Protein AF-A0A655AXI8-F1 (afdb_monomer)

Mean predicted aligned error: 13.92 Å

Secondary structure (DSSP, 8-state):
-----PPPP-HHHHHHHHHHHHHHHHHHHHHHHHHHHHHHHHHHHHHHHHHTT-HHHHHHHHHHHHHHHHHHHHIIIIIHHHHHHHHHHHHHHHHHHHHHHHHHHHHHHHHHHHHHHHHHHHHT-TTSS-----

Organism: Mycobacterium tuberculosis (NCBI:txid1773)

Foldseek 3Di:
DPPLPQPDQPVVVVVVLVVVLVVLLVVLVVQLVVLVVQLVVLVVQLVVCVVVVPVVSVVSSVVSNVVSVVSNCCSPVPSVVVSVVVNVVVVCCSVVVSVVVSCVSCVVVVVVVVVVVVVVCVVPPPDDDDDDDD

Sequence (134 aa):
MAAATITPFPFGELAKFLEMAAQAFTEVGELIMKSAEAWAVGFVELITGLVNFEPWLVLTGMIDMFFATVGFALGVFVLVPLLEFAVVLELAILSIGWIISNIFGAIPVLAGPLLGALAAAVVNRPGESGDSLI

Solvent-accessible surface area (backbone atoms only — not comparable to full-atom values): 7290 Å² total; per-residue (Å²): 131,84,73,78,70,70,70,75,77,64,58,70,59,52,51,53,50,52,52,53,49,51,50,51,52,48,53,43,49,50,48,30,51,52,15,54,51,41,26,53,52,13,50,51,36,26,52,51,12,62,76,70,71,35,68,66,42,29,51,50,11,51,51,40,29,49,52,16,49,51,44,30,48,44,28,62,74,46,49,47,54,52,51,53,50,51,51,55,50,50,54,47,51,55,51,51,51,50,51,51,56,36,50,70,51,42,50,62,64,57,45,48,60,52,51,49,50,50,49,51,53,63,72,64,53,88,81,84,84,85,92,83,89,131

Nearest PDB structures (foldseek):
  8qhv-assembly1_0  TM=5.268E-01  e=2.192E+00  Synechocystis sp. PCC 6803
  6cnn-assembly1_A  TM=6.291E-01  e=6.427E+00  Homo sapiens
  4q4a-assembly1_A  TM=5.750E-01  e=8.530E+00  Thermotoga maritima MSB8
  7sqc-assembly1_1G  TM=3.806E-01  e=3.448E+00  Chlamydomonas reinhardtii
  7aal-assembly1_B  TM=4.011E-01  e=9.027E+00  Homo sapiens

Radius of gyration: 33.64 Å; Cα contacts (8 Å, |Δi|>4): 86; chains: 1; bounding box: 68×25×109 Å

Structure (mmCIF, N/CA/C/O backbone):
data_AF-A0A655AXI8-F1
#
_entry.id   AF-A0A655AXI8-F1
#
loop_
_atom_site.group_PDB
_atom_site.id
_atom_site.type_symbol
_atom_site.label_atom_id
_atom_site.label_alt_id
_atom_site.label_comp_id
_atom_site.label_asym_id
_atom_site.label_entity_id
_atom_site.label_seq_id
_atom_site.pdbx_PDB_ins_code
_atom_site.Cartn_x
_atom_site.Cartn_y
_atom_site.Cartn_z
_atom_site.occupancy
_atom_site.B_iso_or_equiv
_atom_site.auth_seq_id
_atom_site.auth_comp_id
_atom_site.auth_asym_id
_atom_site.auth_atom_id
_atom_site.pdbx_PDB_model_num
ATOM 1 N N . MET A 1 1 ? -34.148 2.992 36.059 1.00 36.41 1 MET A N 1
ATOM 2 C CA . MET A 1 1 ? -33.623 2.200 34.930 1.00 36.41 1 MET A CA 1
ATOM 3 C C . MET A 1 1 ? -32.551 3.038 34.254 1.00 36.41 1 MET A C 1
ATOM 5 O O . MET A 1 1 ? -32.890 3.915 33.474 1.00 36.41 1 MET A O 1
ATOM 9 N N . ALA A 1 2 ? -31.280 2.863 34.621 1.00 45.38 2 ALA A N 1
ATOM 10 C CA . ALA A 1 2 ? -30.202 3.358 33.771 1.00 45.38 2 ALA A CA 1
ATOM 11 C C . ALA A 1 2 ? -30.199 2.427 32.556 1.00 45.38 2 ALA A C 1
ATOM 13 O O . ALA A 1 2 ? -29.901 1.242 32.698 1.00 45.38 2 ALA A O 1
ATOM 14 N N . ALA A 1 3 ? -30.698 2.915 31.421 1.00 47.38 3 ALA A N 1
ATOM 15 C CA . ALA A 1 3 ? -30.671 2.160 30.179 1.00 47.38 3 ALA A CA 1
ATOM 16 C C . ALA A 1 3 ? -29.220 1.742 29.916 1.00 47.38 3 ALA A C 1
ATOM 18 O O . ALA A 1 3 ? -28.316 2.565 30.044 1.00 47.38 3 ALA A O 1
ATOM 19 N N . ALA A 1 4 ? -28.997 0.464 29.613 1.00 52.38 4 ALA A N 1
ATOM 20 C CA . ALA A 1 4 ? -27.701 0.003 29.147 1.00 52.38 4 ALA A CA 1
ATOM 21 C C . ALA A 1 4 ? -27.373 0.775 27.865 1.00 52.38 4 ALA A C 1
ATOM 23 O O . ALA A 1 4 ? -27.954 0.512 26.812 1.00 52.38 4 ALA A O 1
ATOM 24 N N . THR A 1 5 ? -26.495 1.768 27.960 1.00 54.75 5 THR A N 1
ATOM 25 C CA . THR A 1 5 ? -26.032 2.501 26.787 1.00 54.75 5 THR A CA 1
ATOM 26 C C . THR A 1 5 ? -24.973 1.639 26.118 1.00 54.75 5 THR A C 1
ATOM 28 O O . THR A 1 5 ? -23.788 1.752 26.417 1.00 54.75 5 THR A O 1
ATOM 31 N N . ILE A 1 6 ? -25.411 0.721 25.254 1.00 63.59 6 ILE A N 1
ATOM 32 C CA . ILE A 1 6 ? -24.518 0.061 24.299 1.00 63.59 6 ILE A CA 1
ATOM 33 C C . ILE A 1 6 ? -23.937 1.174 23.430 1.00 63.59 6 ILE A C 1
ATOM 35 O O . ILE A 1 6 ? -24.693 1.940 22.825 1.00 63.59 6 ILE A O 1
ATOM 39 N N . THR A 1 7 ? -22.612 1.295 23.384 1.00 71.69 7 THR A N 1
ATOM 40 C CA . THR A 1 7 ? -21.977 2.210 22.438 1.00 71.69 7 THR A CA 1
ATOM 41 C C . THR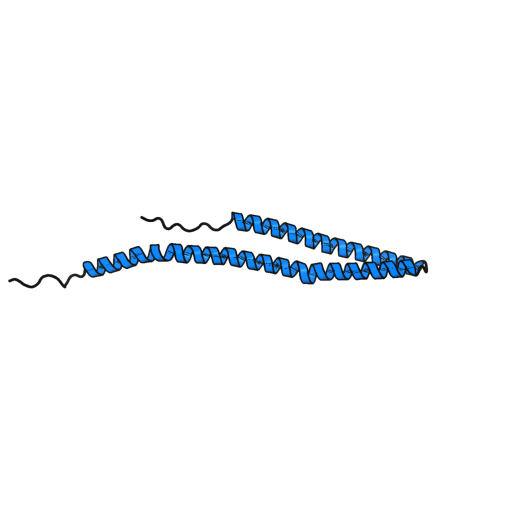 A 1 7 ? -22.175 1.629 21.038 1.00 71.69 7 THR A C 1
ATOM 43 O O . THR A 1 7 ? -21.775 0.487 20.786 1.00 71.69 7 THR A O 1
ATOM 46 N N . PRO A 1 8 ? -22.849 2.349 20.119 1.00 77.19 8 PRO A N 1
ATOM 47 C CA . PRO A 1 8 ? -23.039 1.860 18.762 1.00 77.19 8 PRO A CA 1
ATOM 48 C C . PRO A 1 8 ? -21.680 1.706 18.078 1.00 77.19 8 PRO A C 1
ATOM 50 O O . PRO A 1 8 ? -20.743 2.455 18.354 1.00 77.19 8 PRO A O 1
ATOM 53 N N . PHE A 1 9 ? -21.572 0.714 17.195 1.00 80.56 9 PHE A N 1
ATOM 54 C CA . PHE A 1 9 ? -20.340 0.491 16.445 1.00 80.56 9 PHE A CA 1
ATOM 55 C C . PHE A 1 9 ? -20.008 1.728 15.586 1.00 80.56 9 PHE A C 1
ATOM 57 O O . PHE A 1 9 ? -20.921 2.289 14.966 1.00 80.56 9 PHE A O 1
ATOM 64 N N . PRO A 1 10 ? -18.737 2.171 15.527 1.00 83.56 10 PRO A N 1
ATOM 65 C CA . PRO A 1 10 ? -18.340 3.406 14.851 1.00 83.56 10 PRO A CA 1
ATOM 66 C C . PRO A 1 10 ? -18.282 3.238 13.320 1.00 83.56 10 PRO A C 1
ATOM 68 O O . PRO A 1 10 ? -17.244 3.407 12.684 1.00 83.56 10 PRO A O 1
ATOM 71 N N . PHE A 1 11 ? -19.425 2.941 12.693 1.00 84.69 11 PHE A N 1
ATOM 72 C CA . PHE A 1 11 ? -19.534 2.748 11.241 1.00 84.69 11 PHE A CA 1
ATOM 73 C C . PHE A 1 11 ? -19.062 3.961 10.431 1.00 84.69 11 PHE A C 1
ATOM 75 O O . PHE A 1 11 ? -18.538 3.791 9.337 1.00 84.69 11 PHE A O 1
ATOM 82 N N . GLY A 1 12 ? -19.227 5.177 10.960 1.00 86.06 12 GLY A N 1
ATOM 83 C CA . GLY A 1 12 ? -18.764 6.395 10.292 1.00 86.06 12 GLY A CA 1
ATOM 84 C C . GLY A 1 12 ? -17.238 6.515 10.230 1.00 86.06 12 GLY A C 1
ATOM 85 O O . GLY A 1 12 ? -16.708 6.986 9.228 1.00 86.06 12 GLY A O 1
ATOM 86 N N . GLU A 1 13 ? -16.530 6.075 11.273 1.00 84.94 13 GLU A N 1
ATOM 87 C CA . GLU A 1 13 ? -15.059 6.045 11.290 1.00 84.94 13 GLU A CA 1
ATOM 88 C C . GLU A 1 13 ? -14.541 4.934 10.380 1.00 84.94 13 GLU A C 1
ATOM 90 O O . GLU A 1 13 ? -13.663 5.179 9.556 1.00 84.94 13 GLU A O 1
ATOM 95 N N . LEU A 1 14 ? -15.176 3.758 10.439 1.00 85.69 14 LEU A N 1
ATOM 96 C CA . LEU A 1 14 ? -14.886 2.653 9.531 1.00 85.69 14 LEU A CA 1
ATOM 97 C C . LEU A 1 14 ? -15.060 3.064 8.061 1.00 85.69 14 LEU A C 1
ATOM 99 O O . LEU A 1 14 ? -14.180 2.803 7.251 1.00 85.69 14 LEU A O 1
ATOM 103 N N . ALA A 1 15 ? -16.170 3.716 7.706 1.00 87.69 15 ALA A N 1
ATOM 104 C CA . ALA A 1 15 ? -16.437 4.127 6.328 1.00 87.69 15 ALA A CA 1
ATOM 105 C C . ALA A 1 15 ? -15.374 5.103 5.805 1.00 87.69 15 ALA A C 1
ATOM 107 O O . ALA A 1 15 ? -14.820 4.882 4.732 1.00 87.69 15 ALA A O 1
ATOM 108 N N . LYS A 1 16 ? -15.024 6.128 6.594 1.00 89.31 16 LYS A N 1
ATOM 109 C CA . LYS A 1 16 ? -13.957 7.077 6.238 1.00 89.31 16 LYS A CA 1
ATOM 110 C C . LYS A 1 16 ? -12.605 6.391 6.090 1.00 89.31 16 LYS A C 1
ATOM 112 O O . LYS A 1 16 ? -11.852 6.709 5.175 1.00 89.31 16 LYS A O 1
ATOM 117 N N . PHE A 1 17 ? -12.293 5.456 6.984 1.00 89.06 17 PHE A N 1
ATOM 118 C CA . PHE A 1 17 ? -11.061 4.690 6.898 1.00 89.06 17 PHE A CA 1
ATOM 119 C C . PHE A 1 17 ? -11.005 3.844 5.623 1.00 89.06 17 PHE A C 1
ATOM 121 O O . PHE A 1 17 ? -10.007 3.883 4.910 1.00 89.06 17 PHE A O 1
ATOM 128 N N . LEU A 1 18 ? -12.084 3.127 5.300 1.00 88.56 18 LEU A N 1
ATOM 129 C CA . LEU A 1 18 ? -12.167 2.318 4.085 1.00 88.56 18 LEU A CA 1
ATOM 130 C C . LEU A 1 18 ? -12.081 3.173 2.815 1.00 88.56 18 LEU A C 1
ATOM 132 O O . LEU A 1 18 ? -11.436 2.755 1.859 1.00 88.56 18 LEU A O 1
ATOM 136 N N . GLU A 1 19 ? -12.671 4.371 2.805 1.00 91.75 19 GLU A N 1
ATOM 137 C CA . GLU A 1 19 ? -12.522 5.327 1.699 1.00 91.75 19 GLU A CA 1
ATOM 138 C C . GLU A 1 19 ? -11.063 5.768 1.520 1.00 91.75 19 GLU A C 1
ATOM 140 O O . GLU A 1 19 ? -10.544 5.720 0.405 1.00 91.75 19 GLU A O 1
ATOM 145 N N . MET A 1 20 ? -10.376 6.138 2.607 1.00 90.38 20 MET A N 1
ATOM 146 C CA . MET A 1 20 ? -8.955 6.504 2.559 1.00 90.38 20 MET A CA 1
ATOM 147 C C . MET A 1 20 ? -8.077 5.326 2.124 1.00 90.38 20 MET A C 1
ATOM 149 O O . MET A 1 20 ? -7.178 5.493 1.303 1.00 90.38 20 MET A O 1
ATOM 153 N N . ALA A 1 21 ? -8.357 4.122 2.627 1.00 87.31 21 ALA A N 1
ATOM 154 C CA . ALA A 1 21 ? -7.645 2.914 2.235 1.00 87.31 21 ALA A CA 1
ATOM 155 C C . ALA A 1 21 ? -7.848 2.605 0.746 1.00 87.31 21 ALA A C 1
ATOM 157 O O . ALA A 1 21 ? -6.883 2.312 0.046 1.00 87.31 21 ALA A O 1
ATOM 158 N N . ALA A 1 22 ? -9.077 2.721 0.234 1.00 88.12 22 ALA A N 1
ATOM 159 C CA . ALA A 1 22 ? -9.375 2.508 -1.180 1.00 88.12 22 ALA A CA 1
ATOM 160 C C . ALA A 1 22 ? -8.633 3.506 -2.085 1.00 88.12 22 ALA A C 1
ATOM 162 O O . ALA A 1 22 ? -8.098 3.112 -3.125 1.00 88.12 22 ALA A O 1
ATOM 163 N N . GLN A 1 23 ? -8.548 4.777 -1.679 1.00 92.31 23 GLN A N 1
ATOM 164 C CA . GLN A 1 23 ? -7.755 5.786 -2.386 1.00 92.31 23 GLN A CA 1
ATOM 165 C C . GLN A 1 23 ? -6.267 5.424 -2.384 1.00 92.31 23 GLN A C 1
ATOM 167 O O . GLN A 1 23 ? -5.656 5.377 -3.447 1.00 92.31 23 GLN A O 1
ATOM 172 N N . ALA A 1 24 ? -5.709 5.059 -1.228 1.00 88.75 24 ALA A N 1
ATOM 173 C CA . ALA A 1 24 ? -4.307 4.664 -1.118 1.00 88.75 24 ALA A CA 1
ATOM 174 C C . ALA A 1 24 ? -3.975 3.412 -1.954 1.00 88.75 24 ALA A C 1
ATOM 176 O O . ALA A 1 24 ? -2.947 3.371 -2.630 1.00 88.75 24 ALA A O 1
ATOM 177 N N . PHE A 1 25 ? -4.858 2.407 -1.982 1.00 88.19 25 PHE A N 1
ATOM 178 C CA . PHE A 1 25 ? -4.703 1.248 -2.869 1.00 88.19 25 PHE A CA 1
ATOM 179 C C . PHE A 1 25 ? -4.759 1.634 -4.348 1.00 88.19 25 PHE A C 1
ATOM 181 O O . PHE A 1 25 ? -4.020 1.067 -5.152 1.00 88.19 25 PHE A O 1
ATOM 188 N N . THR A 1 26 ? -5.603 2.600 -4.711 1.00 93.00 26 THR A N 1
ATOM 189 C CA . THR A 1 26 ? -5.689 3.104 -6.087 1.00 93.00 26 THR A CA 1
ATOM 190 C C . THR A 1 26 ? -4.391 3.800 -6.491 1.00 93.00 26 THR A C 1
ATOM 192 O O . THR A 1 26 ? -3.833 3.474 -7.535 1.00 93.00 26 THR A O 1
ATOM 195 N N . GLU A 1 27 ? -3.851 4.677 -5.644 1.00 92.12 27 GLU A N 1
ATOM 196 C CA . GLU A 1 27 ? -2.581 5.371 -5.895 1.00 92.12 27 GLU A CA 1
ATOM 197 C C . GLU A 1 27 ? -1.402 4.398 -6.035 1.00 92.12 27 GLU A C 1
ATOM 199 O O . GLU A 1 27 ? -0.583 4.525 -6.949 1.00 92.12 27 GLU A O 1
ATOM 204 N N . VAL A 1 28 ? -1.327 3.380 -5.170 1.00 90.25 28 VAL A N 1
ATOM 205 C CA . VAL A 1 28 ? -0.296 2.337 -5.276 1.00 90.25 28 VAL A CA 1
ATOM 206 C C . VAL A 1 28 ? -0.489 1.499 -6.541 1.00 90.25 28 VAL A C 1
ATOM 208 O O . VAL A 1 28 ? 0.488 1.184 -7.222 1.00 90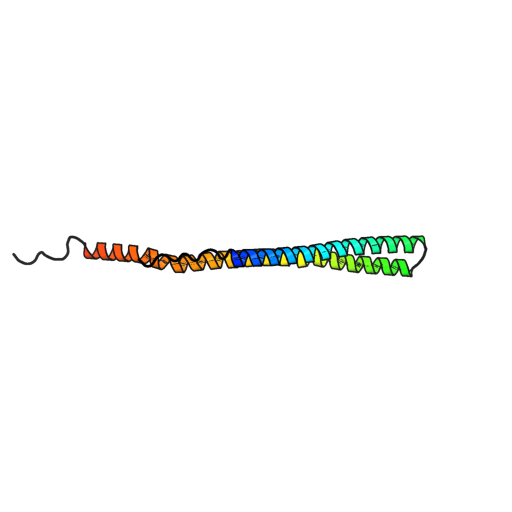.25 28 VAL A O 1
ATOM 211 N N . GLY A 1 29 ? -1.732 1.183 -6.909 1.00 87.94 29 GLY A N 1
ATOM 212 C CA . GLY A 1 29 ? -2.052 0.513 -8.169 1.00 87.94 29 GLY A CA 1
ATOM 213 C C . GLY A 1 29 ? -1.608 1.322 -9.391 1.00 87.94 29 GLY A C 1
ATOM 214 O O . GLY A 1 29 ? -0.989 0.773 -10.304 1.00 87.94 29 GLY A O 1
ATOM 215 N N . GLU A 1 30 ? -1.848 2.633 -9.395 1.00 92.69 30 GLU A N 1
ATOM 216 C CA . GLU A 1 30 ? -1.373 3.541 -10.442 1.00 92.69 30 GLU A CA 1
ATOM 217 C C . GLU A 1 30 ? 0.154 3.592 -10.521 1.00 92.69 30 GLU A C 1
ATOM 219 O O . GLU A 1 30 ? 0.708 3.573 -11.621 1.00 92.69 30 GLU A O 1
ATOM 224 N N . LEU A 1 31 ? 0.849 3.614 -9.381 1.00 89.06 31 LEU A N 1
ATOM 225 C CA . LEU A 1 31 ? 2.311 3.564 -9.339 1.00 89.06 31 LEU A CA 1
ATOM 226 C C . LEU A 1 31 ? 2.846 2.275 -9.978 1.00 89.06 31 LEU A C 1
ATOM 228 O O . LEU A 1 31 ? 3.789 2.320 -10.771 1.00 89.06 31 LEU A O 1
ATOM 232 N N . ILE A 1 32 ? 2.236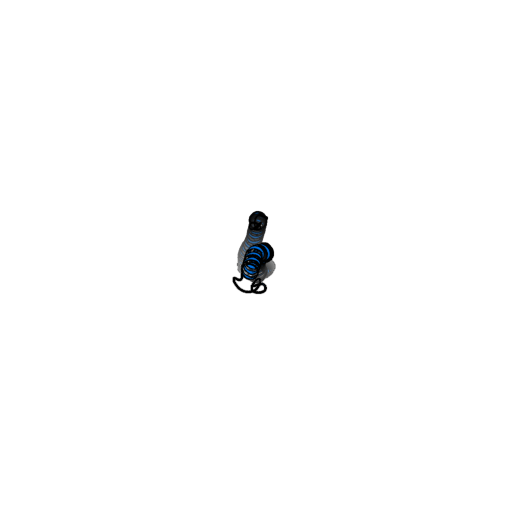 1.132 -9.656 1.00 90.12 32 ILE A N 1
ATOM 233 C CA . ILE A 1 32 ? 2.606 -0.173 -10.216 1.00 90.12 32 ILE A CA 1
ATOM 234 C C . ILE A 1 32 ? 2.361 -0.190 -11.729 1.00 90.12 32 ILE A C 1
ATOM 236 O O . ILE A 1 32 ? 3.240 -0.613 -12.480 1.00 90.12 32 ILE A O 1
ATOM 240 N N . MET A 1 33 ? 1.211 0.312 -12.191 1.00 91.81 33 MET A N 1
ATOM 241 C CA . MET A 1 33 ? 0.891 0.391 -13.620 1.00 91.81 33 MET A CA 1
ATOM 242 C C . MET A 1 33 ? 1.858 1.301 -14.380 1.00 91.81 33 MET A C 1
ATOM 244 O O . MET A 1 33 ? 2.401 0.883 -15.400 1.00 91.81 33 M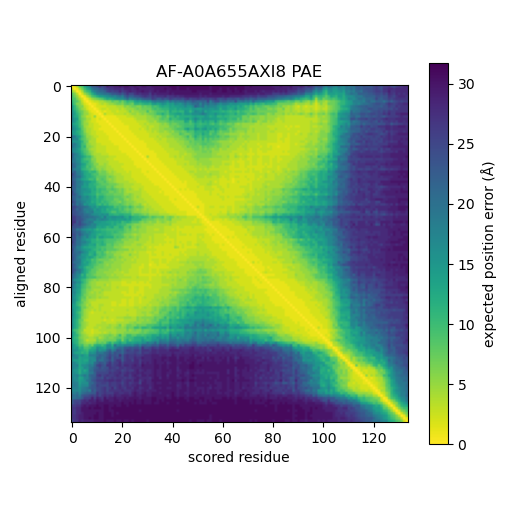ET A O 1
ATOM 248 N N . LYS A 1 34 ? 2.150 2.499 -13.858 1.00 91.44 34 LYS A N 1
ATOM 249 C CA . LYS A 1 34 ? 3.142 3.414 -14.448 1.00 91.44 34 LYS A CA 1
ATOM 250 C C . LYS A 1 34 ? 4.531 2.792 -14.499 1.00 91.44 34 LYS A C 1
ATOM 252 O O . LYS A 1 34 ? 5.250 2.974 -15.474 1.00 91.44 34 LYS A O 1
ATOM 257 N N . SER A 1 35 ? 4.901 2.035 -13.468 1.00 88.25 35 SER A N 1
ATOM 258 C CA . SER A 1 35 ? 6.171 1.310 -13.446 1.00 88.25 35 SER A CA 1
ATOM 259 C C . SER A 1 35 ? 6.206 0.227 -14.528 1.00 88.25 35 SER A C 1
ATOM 261 O O . SER A 1 35 ? 7.193 0.108 -15.244 1.00 88.25 35 SER A O 1
ATOM 263 N N . ALA A 1 36 ? 5.123 -0.530 -14.714 1.00 88.94 36 ALA A N 1
ATOM 264 C CA . ALA A 1 36 ? 5.036 -1.528 -15.780 1.00 88.94 36 ALA A CA 1
ATOM 265 C C . ALA A 1 36 ? 5.091 -0.896 -17.185 1.00 88.94 36 ALA A C 1
ATOM 267 O O . ALA A 1 36 ? 5.769 -1.417 -18.070 1.00 88.94 36 ALA A O 1
ATOM 268 N N . GLU A 1 37 ? 4.424 0.242 -17.384 1.00 90.44 37 GLU A N 1
ATO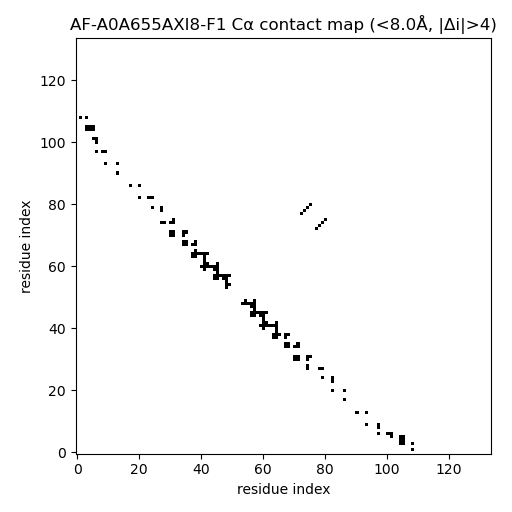M 269 C CA . GLU A 1 37 ? 4.467 0.997 -18.639 1.00 90.44 37 GLU A CA 1
ATOM 270 C C . GLU A 1 37 ? 5.877 1.526 -18.933 1.00 90.44 37 GLU A C 1
ATOM 272 O O . GLU A 1 37 ? 6.407 1.292 -20.018 1.00 90.44 37 GLU A O 1
ATOM 277 N N . ALA A 1 38 ? 6.528 2.156 -17.950 1.00 89.81 38 ALA A N 1
ATOM 278 C CA . ALA A 1 38 ? 7.897 2.653 -18.079 1.00 89.81 38 ALA A CA 1
ATOM 279 C C . ALA A 1 38 ? 8.891 1.528 -18.404 1.00 89.81 38 ALA A C 1
ATOM 281 O O . ALA A 1 38 ? 9.792 1.707 -19.222 1.00 89.81 38 ALA A O 1
ATOM 282 N N . TRP A 1 39 ? 8.695 0.341 -17.822 1.00 92.31 39 TRP A N 1
ATOM 283 C CA . TRP A 1 39 ? 9.501 -0.831 -18.150 1.00 92.31 39 TRP A CA 1
ATOM 284 C C . TRP A 1 39 ? 9.337 -1.245 -19.617 1.00 92.31 39 TRP A C 1
ATOM 286 O O . TRP A 1 39 ? 10.323 -1.534 -20.294 1.00 92.31 39 TRP A O 1
ATOM 296 N N . ALA A 1 40 ? 8.101 -1.247 -20.128 1.00 90.00 40 ALA A N 1
ATOM 297 C CA . ALA A 1 40 ? 7.819 -1.593 -21.518 1.00 90.00 40 ALA A CA 1
ATOM 298 C C . ALA A 1 40 ? 8.427 -0.578 -22.498 1.00 90.00 40 ALA A C 1
ATOM 300 O O . ALA A 1 40 ? 9.004 -0.982 -23.509 1.00 90.00 40 ALA A O 1
ATOM 301 N N . VAL A 1 41 ? 8.352 0.721 -22.187 1.00 91.38 41 VAL A N 1
ATOM 302 C CA . VAL A 1 41 ? 8.995 1.779 -22.984 1.00 91.38 41 VAL A CA 1
ATOM 303 C C . VAL A 1 41 ? 10.511 1.595 -22.995 1.00 91.38 41 VAL A C 1
ATOM 305 O O . VAL A 1 41 ? 11.097 1.497 -24.073 1.00 91.38 41 VAL A O 1
ATOM 308 N N . GLY A 1 42 ? 11.136 1.437 -21.824 1.00 88.06 42 GLY A N 1
ATOM 309 C CA . GLY A 1 42 ? 12.580 1.211 -21.724 1.00 88.06 42 GLY A CA 1
ATOM 310 C C . GLY A 1 42 ? 13.040 -0.045 -22.475 1.00 88.06 42 GLY A C 1
ATOM 311 O O . GLY A 1 42 ? 14.102 -0.049 -23.096 1.00 88.06 42 GLY A O 1
ATOM 312 N 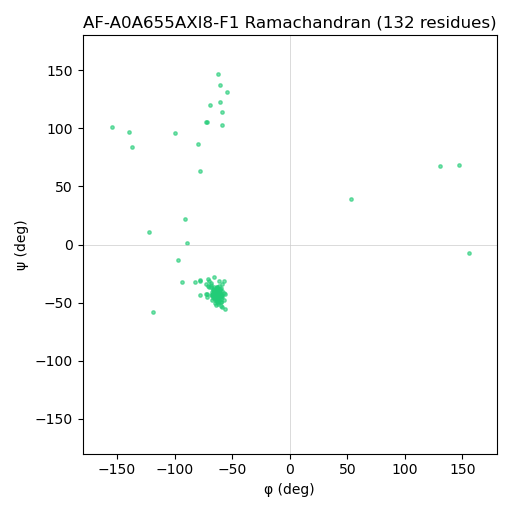N . PHE A 1 43 ? 12.213 -1.097 -22.514 1.00 91.00 43 PHE A N 1
ATOM 313 C CA . PHE A 1 43 ? 12.494 -2.291 -23.313 1.00 91.00 43 PHE A CA 1
ATOM 314 C C . PHE A 1 43 ? 12.484 -2.007 -24.820 1.00 91.00 43 PHE A C 1
ATOM 316 O O . PHE A 1 43 ? 13.373 -2.462 -25.541 1.00 91.00 43 PHE A O 1
ATOM 323 N N . VAL A 1 44 ? 11.511 -1.235 -25.311 1.00 91.56 44 VAL A N 1
ATOM 324 C CA . VAL A 1 44 ? 11.450 -0.835 -26.726 1.00 91.56 44 VAL A CA 1
ATOM 325 C C . VAL A 1 44 ? 12.652 0.033 -27.101 1.00 91.56 44 VAL A C 1
ATOM 327 O O . VAL A 1 44 ? 13.251 -0.192 -28.155 1.00 91.56 44 VAL A O 1
ATOM 330 N N . GLU A 1 45 ? 13.042 0.978 -26.246 1.00 89.44 45 GLU A N 1
ATOM 331 C CA . GLU A 1 45 ? 14.232 1.812 -26.453 1.00 89.44 45 GLU A CA 1
ATOM 332 C C . GLU A 1 45 ? 15.511 0.978 -26.506 1.00 89.44 45 GLU A C 1
ATOM 334 O O . GLU A 1 45 ? 16.324 1.153 -27.414 1.00 89.44 45 GLU A O 1
ATOM 339 N N . LEU A 1 46 ? 15.647 0.001 -25.607 1.00 91.25 46 LEU A N 1
ATOM 340 C CA . LEU A 1 46 ? 16.778 -0.919 -25.585 1.00 91.25 46 LEU A CA 1
ATOM 341 C C . LEU A 1 46 ? 16.879 -1.715 -26.890 1.00 91.25 46 LEU A C 1
ATOM 343 O O . LEU A 1 46 ? 17.949 -1.766 -27.499 1.00 91.25 46 LEU A O 1
ATOM 347 N N . ILE A 1 47 ? 15.777 -2.312 -27.353 1.00 92.19 47 ILE A N 1
ATOM 348 C CA . ILE A 1 47 ? 15.762 -3.069 -28.614 1.00 92.19 47 ILE A CA 1
ATOM 349 C C . ILE A 1 47 ? 16.077 -2.154 -29.798 1.00 92.19 47 ILE A C 1
ATOM 351 O O . ILE A 1 47 ? 16.895 -2.507 -30.645 1.00 92.19 47 ILE A O 1
ATOM 355 N N . THR A 1 48 ? 15.475 -0.968 -29.841 1.00 92.88 48 THR A N 1
ATOM 356 C CA . THR A 1 48 ? 15.704 0.011 -30.910 1.00 92.88 48 THR A CA 1
ATOM 357 C C . THR A 1 48 ? 17.166 0.451 -30.946 1.00 92.88 48 THR A C 1
ATOM 359 O O . THR A 1 48 ? 17.772 0.495 -32.016 1.00 92.88 48 THR A O 1
ATOM 362 N N . GLY A 1 49 ? 17.769 0.689 -29.780 1.00 90.19 49 GLY A N 1
ATOM 363 C CA . GLY A 1 49 ? 19.167 1.086 -29.652 1.00 90.19 49 GLY A CA 1
ATOM 364 C C . GLY A 1 49 ? 20.118 -0.017 -30.099 1.00 90.19 49 GLY A C 1
ATOM 365 O O . GLY A 1 49 ? 21.108 0.258 -30.775 1.00 90.19 49 GLY A O 1
ATOM 366 N N . LEU A 1 50 ? 19.794 -1.278 -29.793 1.00 91.81 50 LEU A N 1
ATOM 367 C CA . LEU A 1 50 ? 20.562 -2.433 -30.258 1.00 91.81 50 LEU A CA 1
ATOM 368 C C . LEU A 1 50 ? 20.468 -2.611 -31.778 1.00 91.81 50 LEU A C 1
ATOM 370 O O . LEU A 1 50 ? 21.483 -2.874 -32.417 1.00 91.81 50 LEU A O 1
ATOM 374 N N . VAL A 1 51 ? 19.276 -2.452 -32.360 1.00 95.00 51 VAL A N 1
ATOM 375 C CA . VAL A 1 51 ? 19.053 -2.581 -33.812 1.00 95.00 51 VAL A CA 1
ATOM 376 C C . VAL A 1 51 ? 19.769 -1.474 -34.588 1.00 95.00 51 VAL A C 1
ATOM 378 O O . VAL A 1 51 ? 20.375 -1.747 -35.623 1.00 95.00 51 VAL A O 1
ATOM 381 N N . ASN A 1 52 ? 19.734 -0.242 -34.079 1.00 93.75 52 ASN A N 1
ATOM 382 C CA . ASN A 1 52 ? 20.323 0.923 -34.741 1.00 93.75 52 ASN A CA 1
ATOM 383 C C . ASN A 1 52 ? 21.797 1.164 -34.373 1.00 93.75 52 ASN A C 1
ATOM 385 O O . ASN A 1 52 ? 22.394 2.116 -34.868 1.00 93.75 52 ASN A O 1
ATOM 389 N N . PHE A 1 53 ? 22.397 0.311 -33.532 1.00 91.06 53 PHE A N 1
ATOM 390 C CA . PHE A 1 53 ? 23.747 0.493 -32.985 1.00 91.06 53 PHE A CA 1
ATOM 391 C C . PHE A 1 53 ? 23.945 1.864 -32.314 1.00 91.06 53 PHE A C 1
ATOM 393 O O . PHE A 1 53 ? 25.007 2.472 -32.437 1.00 91.06 53 PHE A O 1
ATOM 400 N N . GLU A 1 54 ? 22.931 2.341 -31.589 1.00 92.19 54 GLU A N 1
ATOM 401 C CA . GLU A 1 54 ? 22.946 3.596 -30.834 1.00 92.19 54 GLU A CA 1
ATOM 402 C C . GLU A 1 54 ? 23.204 3.309 -29.345 1.00 92.19 54 GLU A C 1
ATOM 404 O O . GLU A 1 54 ? 22.270 3.018 -28.593 1.00 92.19 54 GLU A O 1
ATOM 409 N N . PRO A 1 55 ? 24.460 3.405 -28.862 1.00 85.50 55 PRO A N 1
ATOM 410 C CA . PRO A 1 55 ? 24.818 2.957 -27.514 1.00 85.50 55 PRO A CA 1
ATOM 411 C C . PRO A 1 55 ? 24.152 3.795 -26.422 1.00 85.50 55 PRO A C 1
ATOM 413 O O . PRO A 1 55 ? 23.903 3.309 -25.323 1.00 85.50 55 PRO A O 1
ATOM 416 N N . TRP A 1 56 ? 23.862 5.060 -26.734 1.00 89.31 56 TRP A N 1
ATOM 417 C CA . TRP A 1 56 ? 23.170 5.965 -25.829 1.00 89.31 56 TRP A CA 1
ATOM 418 C C . TRP A 1 56 ? 21.733 5.511 -25.562 1.00 89.31 56 TRP A C 1
ATOM 420 O O . TRP A 1 56 ? 21.335 5.440 -24.405 1.00 89.31 56 TRP A O 1
ATOM 430 N N . LEU A 1 57 ? 21.000 5.119 -26.609 1.00 86.31 57 LEU A N 1
ATOM 431 C CA . LEU A 1 57 ? 19.615 4.656 -26.500 1.00 86.31 57 LEU A CA 1
ATOM 432 C C . LEU A 1 57 ? 19.518 3.306 -25.766 1.00 86.31 57 LEU A C 1
ATOM 434 O O . LEU A 1 57 ? 18.585 3.053 -25.011 1.00 86.31 57 LEU A O 1
ATOM 438 N N . VAL A 1 58 ? 20.528 2.444 -25.933 1.00 87.06 58 VAL A N 1
ATOM 439 C CA . VAL A 1 58 ? 20.643 1.207 -25.144 1.00 87.06 58 VAL A CA 1
ATOM 440 C C . VAL A 1 58 ? 20.816 1.527 -23.659 1.00 87.06 58 VAL A C 1
ATOM 442 O O . VAL A 1 58 ? 20.178 0.901 -22.814 1.00 87.06 58 VAL A O 1
ATOM 445 N N . LEU A 1 59 ? 21.666 2.504 -23.331 1.00 90.75 59 LEU A N 1
ATOM 446 C CA . LEU A 1 59 ? 21.932 2.889 -21.948 1.00 90.75 59 LEU A CA 1
ATOM 447 C C . LEU A 1 59 ? 20.697 3.511 -21.279 1.00 90.75 59 LEU A C 1
ATOM 449 O O . LEU A 1 59 ? 20.409 3.165 -20.134 1.00 90.75 59 LEU A O 1
ATOM 453 N N . THR A 1 60 ? 19.958 4.382 -21.978 1.00 89.06 60 THR A N 1
ATOM 454 C CA . THR A 1 60 ? 18.711 4.969 -21.453 1.00 89.06 60 THR A CA 1
ATOM 455 C C . THR A 1 60 ? 17.664 3.892 -21.210 1.00 89.06 60 THR A C 1
ATOM 457 O O . THR A 1 60 ? 17.183 3.775 -20.086 1.00 89.06 60 THR A O 1
ATOM 460 N N . GLY A 1 61 ? 17.438 3.005 -22.185 1.00 85.81 61 GLY A N 1
ATOM 461 C CA . GLY A 1 61 ? 16.501 1.892 -22.034 1.00 85.81 61 GLY A CA 1
ATOM 462 C C . GLY A 1 61 ? 16.839 0.985 -20.845 1.00 85.81 61 GLY A C 1
ATOM 463 O O . GLY A 1 61 ? 15.959 0.625 -20.065 1.00 85.81 61 GLY A O 1
ATOM 464 N N . MET A 1 62 ? 18.123 0.669 -20.628 1.00 90.50 62 MET A N 1
ATOM 465 C CA . MET A 1 62 ? 18.559 -0.102 -19.453 1.00 90.50 62 MET A CA 1
ATOM 466 C C . MET A 1 62 ? 18.289 0.621 -18.126 1.00 90.50 62 MET A C 1
ATOM 468 O O . MET A 1 62 ? 17.867 -0.015 -17.158 1.00 90.50 62 MET A O 1
ATOM 472 N N . ILE A 1 63 ? 18.554 1.928 -18.062 1.00 90.44 63 ILE A N 1
ATOM 473 C CA . ILE A 1 63 ? 18.342 2.743 -16.859 1.00 90.44 63 ILE A CA 1
ATOM 474 C C . ILE A 1 63 ? 16.847 2.843 -16.537 1.00 90.44 63 ILE A C 1
ATOM 476 O O . ILE A 1 63 ? 16.453 2.610 -15.391 1.00 90.44 63 ILE A O 1
ATOM 480 N N . ASP A 1 64 ? 16.015 3.116 -17.536 1.00 88.56 64 ASP A N 1
ATOM 481 C CA . ASP A 1 64 ? 14.573 3.272 -17.359 1.00 88.56 64 ASP A CA 1
ATOM 482 C C . ASP A 1 64 ? 13.921 1.954 -16.946 1.00 88.56 64 ASP A C 1
ATOM 484 O O . ASP A 1 64 ? 13.142 1.918 -15.991 1.00 88.56 64 ASP A O 1
ATOM 488 N N . MET A 1 65 ? 14.327 0.836 -17.556 1.00 90.50 65 MET A N 1
ATOM 489 C CA . MET A 1 65 ? 13.905 -0.497 -17.121 1.00 90.50 65 MET A CA 1
ATOM 490 C C . MET A 1 65 ? 14.332 -0.805 -15.681 1.00 90.50 65 MET A C 1
ATOM 492 O O . MET A 1 65 ? 13.569 -1.425 -14.933 1.00 90.50 65 MET A O 1
ATOM 496 N N . PHE A 1 66 ? 15.533 -0.389 -15.266 1.00 89.94 66 PHE A N 1
ATOM 497 C CA . PHE A 1 66 ? 16.006 -0.592 -13.897 1.00 89.94 66 PHE A CA 1
ATOM 498 C C . PHE A 1 66 ? 15.147 0.181 -12.892 1.00 89.94 66 PHE A C 1
ATOM 500 O O . PHE A 1 66 ? 14.620 -0.418 -11.951 1.00 89.94 66 PHE A O 1
ATOM 507 N N . PHE A 1 67 ? 14.937 1.482 -13.105 1.00 89.44 67 PHE A N 1
ATOM 508 C CA . PHE A 1 67 ? 14.106 2.297 -12.216 1.00 89.44 67 PHE A CA 1
ATOM 509 C C . PHE A 1 67 ? 12.647 1.842 -12.198 1.00 89.44 67 PHE A C 1
ATOM 511 O O . PHE A 1 67 ? 12.044 1.783 -11.127 1.00 89.44 67 PHE A O 1
ATOM 518 N N . ALA A 1 68 ? 12.105 1.441 -13.346 1.00 90.25 68 ALA A N 1
ATOM 519 C CA . ALA A 1 68 ? 10.774 0.861 -13.445 1.00 90.25 68 ALA A CA 1
ATOM 520 C C . ALA A 1 68 ? 10.645 -0.435 -12.628 1.00 90.25 68 ALA A C 1
ATOM 522 O O . ALA A 1 68 ? 9.672 -0.624 -11.900 1.00 90.25 68 ALA A O 1
ATOM 523 N N . THR A 1 69 ? 11.660 -1.302 -12.671 1.00 89.56 69 THR A N 1
ATOM 524 C CA . THR A 1 69 ? 11.688 -2.537 -11.871 1.00 89.56 69 THR A CA 1
ATOM 525 C C . THR A 1 69 ? 11.742 -2.232 -10.374 1.00 89.56 69 THR A C 1
ATOM 527 O O . THR A 1 69 ? 11.043 -2.870 -9.588 1.00 89.56 69 THR A O 1
ATOM 530 N N . VAL A 1 70 ? 12.532 -1.235 -9.964 1.00 90.19 70 VAL A N 1
ATOM 531 C CA . VAL A 1 70 ? 12.598 -0.785 -8.565 1.00 90.19 70 VAL A CA 1
ATOM 532 C C . VAL A 1 70 ? 11.256 -0.204 -8.113 1.00 90.19 70 VAL A C 1
ATOM 534 O O . VAL A 1 70 ? 10.767 -0.577 -7.048 1.00 90.19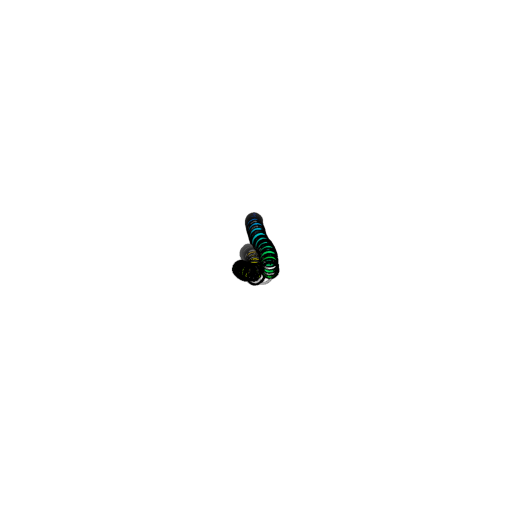 70 VAL A O 1
ATOM 537 N N . GLY A 1 71 ? 10.629 0.656 -8.921 1.00 85.25 71 GLY A N 1
ATOM 538 C CA . GLY A 1 71 ? 9.309 1.228 -8.638 1.00 85.25 71 GLY A CA 1
ATOM 539 C C . GLY A 1 71 ? 8.228 0.157 -8.498 1.00 85.25 71 GLY A C 1
ATOM 540 O O . GLY A 1 71 ? 7.468 0.163 -7.529 1.00 85.25 71 GLY A O 1
ATOM 541 N N . PHE A 1 72 ? 8.232 -0.831 -9.396 1.00 88.81 72 PHE A N 1
ATOM 542 C CA . PHE A 1 72 ? 7.342 -1.986 -9.328 1.00 88.81 72 PHE A CA 1
ATOM 543 C C . PHE A 1 72 ? 7.568 -2.807 -8.052 1.00 88.81 72 PHE A C 1
ATOM 545 O O . PHE A 1 72 ? 6.614 -3.131 -7.345 1.00 88.81 72 PHE A O 1
ATOM 552 N N . ALA A 1 73 ? 8.826 -3.111 -7.719 1.00 88.31 73 ALA A N 1
ATOM 553 C CA . ALA A 1 73 ? 9.163 -3.887 -6.531 1.00 88.31 73 ALA A CA 1
ATOM 554 C C . ALA A 1 73 ? 8.767 -3.163 -5.235 1.00 88.31 73 ALA A C 1
ATOM 556 O O . ALA A 1 73 ? 8.218 -3.789 -4.331 1.00 88.31 73 ALA A O 1
ATOM 557 N N . LEU A 1 74 ? 8.986 -1.849 -5.150 1.00 88.38 74 LEU A N 1
ATOM 558 C CA . LEU A 1 74 ? 8.541 -1.042 -4.013 1.00 88.38 74 LEU A CA 1
ATOM 559 C C . LEU A 1 74 ? 7.013 -1.015 -3.906 1.00 88.38 74 LEU A C 1
ATOM 561 O O . LEU A 1 74 ? 6.477 -1.200 -2.814 1.00 88.38 74 LEU A O 1
ATOM 565 N N . GLY A 1 75 ? 6.308 -0.847 -5.026 1.00 85.25 75 GLY A N 1
ATOM 566 C CA . GLY A 1 75 ? 4.849 -0.913 -5.069 1.00 85.25 75 GLY A CA 1
ATOM 567 C C . GLY A 1 75 ? 4.315 -2.238 -4.525 1.00 85.25 75 GLY A C 1
ATOM 568 O O . GLY A 1 75 ? 3.534 -2.252 -3.576 1.00 85.25 75 GLY A O 1
ATOM 569 N N . VAL A 1 76 ? 4.780 -3.356 -5.083 1.00 87.50 76 VAL A N 1
ATOM 570 C CA . VAL A 1 76 ? 4.235 -4.693 -4.799 1.00 87.50 76 VAL A CA 1
ATOM 571 C C . VAL A 1 76 ? 4.716 -5.269 -3.470 1.00 87.50 76 VAL A C 1
ATOM 573 O O . VAL A 1 76 ? 3.921 -5.855 -2.746 1.00 87.50 76 VAL A O 1
ATOM 576 N N . PHE A 1 77 ? 6.001 -5.143 -3.139 1.00 85.75 77 PHE A N 1
ATOM 577 C CA . PHE A 1 77 ? 6.578 -5.834 -1.978 1.00 85.75 77 PHE A CA 1
ATOM 578 C C . PHE A 1 77 ? 6.664 -4.975 -0.721 1.00 85.75 77 PHE A C 1
ATOM 580 O O . PHE A 1 77 ? 6.907 -5.516 0.355 1.00 85.75 77 PHE A O 1
ATOM 587 N N . VAL A 1 78 ? 6.482 -3.658 -0.833 1.00 89.31 78 VAL A N 1
ATOM 588 C CA . VAL A 1 78 ? 6.558 -2.752 0.320 1.00 89.31 78 VAL A CA 1
ATOM 589 C C . VAL A 1 78 ? 5.229 -2.047 0.537 1.00 89.31 78 VAL A C 1
ATOM 591 O O . VAL A 1 78 ? 4.635 -2.196 1.601 1.00 89.31 78 VAL A O 1
ATOM 594 N N . LEU A 1 79 ? 4.737 -1.311 -0.461 1.00 86.81 79 LEU A N 1
ATOM 595 C CA . LEU A 1 79 ? 3.571 -0.444 -0.289 1.00 86.81 79 LEU A CA 1
ATOM 596 C C . LEU A 1 79 ? 2.266 -1.237 -0.147 1.00 86.81 79 LEU A C 1
ATOM 598 O O . LEU A 1 79 ? 1.502 -0.955 0.772 1.00 86.81 79 LEU A O 1
ATOM 602 N N . VAL A 1 80 ? 2.031 -2.256 -0.983 1.00 89.44 80 VAL A N 1
ATOM 603 C CA . VAL A 1 80 ? 0.833 -3.111 -0.867 1.00 89.44 80 VAL A CA 1
ATOM 604 C C . VAL A 1 80 ? 0.764 -3.823 0.498 1.00 89.44 80 VAL A C 1
ATOM 606 O O . VAL A 1 80 ? -0.234 -3.629 1.193 1.00 89.44 80 VAL A O 1
ATOM 609 N N . PRO A 1 81 ? 1.801 -4.553 0.965 1.00 87.38 81 PRO A N 1
ATOM 610 C CA . PRO A 1 81 ? 1.758 -5.209 2.273 1.00 87.38 81 PRO A CA 1
ATOM 611 C C . PRO A 1 81 ? 1.600 -4.230 3.437 1.00 87.38 81 PRO A C 1
ATOM 613 O O . PRO A 1 81 ? 0.925 -4.539 4.418 1.00 87.38 81 PRO A O 1
ATOM 616 N N . LEU A 1 82 ? 2.208 -3.043 3.343 1.00 87.00 82 LEU A N 1
ATOM 617 C CA . LEU A 1 82 ? 2.078 -2.015 4.371 1.00 87.00 82 LEU A CA 1
ATOM 618 C C . LEU A 1 82 ? 0.638 -1.493 4.462 1.00 87.00 82 LEU A C 1
ATOM 620 O O . LEU A 1 82 ? 0.121 -1.332 5.567 1.00 87.00 82 LEU A O 1
ATOM 624 N N . LEU A 1 83 ? -0.016 -1.266 3.318 1.00 88.38 83 LEU A N 1
ATOM 625 C CA . LEU A 1 83 ? -1.420 -0.861 3.267 1.00 88.38 83 LEU A CA 1
ATOM 626 C C . LEU A 1 83 ? -2.346 -1.959 3.793 1.00 88.38 83 LEU A C 1
ATOM 628 O O . LEU A 1 83 ? -3.221 -1.674 4.607 1.00 88.38 83 LEU A O 1
ATOM 632 N N . GLU A 1 84 ? -2.135 -3.213 3.394 1.00 86.00 84 GLU A N 1
ATOM 633 C CA . GLU A 1 84 ? -2.906 -4.350 3.911 1.00 86.00 84 GLU A CA 1
ATOM 634 C C . GLU A 1 84 ? -2.765 -4.477 5.430 1.00 86.00 84 GLU A C 1
ATOM 636 O O . GLU A 1 84 ? -3.762 -4.621 6.142 1.00 86.00 84 GLU A O 1
ATOM 641 N N . PHE A 1 85 ? -1.540 -4.359 5.945 1.00 85.25 85 PHE A N 1
ATOM 642 C CA . PHE A 1 85 ? -1.289 -4.389 7.380 1.00 85.25 85 PHE A CA 1
ATOM 643 C C . PHE A 1 85 ? -1.991 -3.236 8.108 1.00 85.25 85 PHE A C 1
ATOM 645 O O . PHE A 1 85 ? -2.629 -3.468 9.134 1.00 85.25 85 PHE A O 1
ATOM 652 N N . ALA A 1 86 ? -1.920 -2.013 7.574 1.00 86.06 86 ALA A N 1
ATOM 653 C CA . ALA A 1 86 ? -2.599 -0.853 8.147 1.00 86.06 86 ALA A CA 1
ATOM 654 C C . ALA A 1 86 ? -4.123 -1.046 8.190 1.00 86.06 86 ALA A C 1
ATOM 656 O O . ALA A 1 86 ? -4.750 -0.742 9.204 1.00 86.06 86 ALA A O 1
ATOM 657 N N . VAL A 1 87 ? -4.714 -1.616 7.132 1.00 87.69 87 VAL A N 1
ATOM 658 C CA . VAL A 1 87 ? -6.146 -1.946 7.086 1.00 87.69 87 VAL A CA 1
ATOM 659 C C . VAL A 1 87 ? -6.528 -2.958 8.150 1.00 87.69 87 VAL A C 1
ATOM 661 O O . VAL A 1 87 ? -7.472 -2.728 8.905 1.00 87.69 87 VAL A O 1
ATOM 664 N N . VAL A 1 88 ? -5.790 -4.060 8.255 1.00 88.12 88 VAL A N 1
ATOM 665 C CA . VAL A 1 88 ? -6.068 -5.089 9.263 1.00 88.12 88 VAL A CA 1
ATOM 666 C C . VAL A 1 88 ? -5.912 -4.532 10.678 1.00 88.12 88 VAL A C 1
ATOM 668 O O . VAL A 1 88 ? -6.745 -4.813 11.542 1.00 88.12 88 VAL A O 1
ATOM 671 N N . LEU A 1 89 ? -4.875 -3.727 10.917 1.00 86.94 89 LEU A N 1
ATOM 672 C CA . LEU A 1 89 ? -4.613 -3.121 12.216 1.00 86.94 89 LEU A CA 1
ATOM 673 C C . LEU A 1 89 ? -5.744 -2.177 12.638 1.00 86.94 89 LEU A C 1
ATOM 675 O O . LEU A 1 89 ? -6.237 -2.296 13.758 1.00 86.94 89 LEU A O 1
ATOM 679 N N . GLU A 1 90 ? -6.190 -1.285 11.755 1.00 85.06 90 GLU A N 1
ATOM 680 C CA . GLU A 1 90 ? -7.259 -0.337 12.080 1.00 85.06 90 GLU A CA 1
ATOM 681 C C . GLU A 1 90 ? -8.592 -1.053 12.328 1.00 85.06 90 GLU A C 1
ATOM 683 O O . GLU A 1 90 ? -9.291 -0.767 13.301 1.00 85.06 90 GLU A O 1
ATOM 688 N N . LEU A 1 91 ? -8.920 -2.060 11.508 1.00 86.44 91 LEU A N 1
ATOM 689 C CA . LEU A 1 91 ? -10.099 -2.899 11.728 1.00 86.44 91 LEU A CA 1
ATOM 690 C C . LEU A 1 91 ? -10.047 -3.596 13.091 1.00 86.44 91 LEU A C 1
ATOM 692 O O . LEU A 1 91 ? -11.070 -3.681 13.780 1.00 86.44 91 LEU A O 1
ATOM 696 N N . ALA A 1 92 ? -8.870 -4.071 13.503 1.00 85.31 92 ALA A N 1
ATOM 697 C CA . ALA A 1 92 ? -8.675 -4.671 14.814 1.00 85.31 92 ALA A CA 1
ATOM 698 C C . ALA A 1 92 ? -8.842 -3.641 15.940 1.00 85.31 92 ALA A C 1
ATOM 700 O O . ALA A 1 92 ? -9.543 -3.929 16.908 1.00 85.31 92 ALA A O 1
ATOM 701 N N . ILE A 1 93 ? -8.269 -2.441 15.814 1.00 84.25 93 ILE A N 1
ATOM 702 C CA . ILE A 1 93 ? -8.385 -1.368 16.814 1.00 84.25 93 ILE A CA 1
ATOM 703 C C . ILE A 1 93 ? -9.845 -0.946 16.993 1.00 84.25 93 ILE A C 1
ATOM 705 O O . ILE A 1 93 ? -10.331 -0.924 18.125 1.00 84.25 93 ILE A O 1
ATOM 709 N N . LEU A 1 94 ? -10.567 -0.683 15.901 1.00 85.56 94 LEU A N 1
ATOM 710 C CA . LEU A 1 94 ? -11.982 -0.303 15.943 1.00 85.56 94 LEU A CA 1
ATOM 711 C C . LEU A 1 94 ? -12.842 -1.405 16.572 1.00 85.56 94 LEU A C 1
ATOM 713 O O . LEU A 1 94 ? -13.673 -1.135 17.443 1.00 85.56 94 LEU A O 1
ATOM 717 N N . SER A 1 95 ? -12.613 -2.660 16.180 1.00 82.56 95 SER A N 1
ATOM 718 C CA . SER A 1 95 ? -13.372 -3.804 16.694 1.00 82.56 95 SER A CA 1
ATOM 719 C C . SER A 1 95 ? -13.089 -4.061 18.174 1.00 82.56 95 SER A C 1
ATOM 721 O O . SER A 1 95 ? -14.019 -4.198 18.968 1.00 82.56 95 SER A O 1
ATOM 723 N N . ILE A 1 96 ? -11.816 -4.093 18.575 1.00 84.31 96 ILE A N 1
ATOM 724 C CA . ILE A 1 96 ? -11.399 -4.336 19.962 1.00 84.31 96 ILE A CA 1
ATOM 725 C C . ILE A 1 96 ? -11.820 -3.168 20.857 1.00 84.31 96 ILE A C 1
ATOM 727 O O . ILE A 1 96 ? -12.365 -3.397 21.936 1.00 84.31 96 ILE A O 1
ATOM 731 N N . GLY A 1 97 ? -11.629 -1.926 20.409 1.00 82.94 97 GLY A N 1
ATOM 732 C CA . GLY A 1 97 ? -12.049 -0.728 21.134 1.00 82.94 97 GLY A CA 1
ATOM 733 C C . GLY A 1 97 ? -13.555 -0.716 21.394 1.00 82.94 97 GLY A C 1
ATOM 734 O O . GLY A 1 97 ? -13.989 -0.463 22.521 1.00 82.94 97 GLY A O 1
ATOM 735 N N . TRP A 1 98 ? -14.355 -1.085 20.391 1.00 83.19 98 TRP A N 1
ATOM 736 C CA . TRP A 1 98 ? -15.802 -1.227 20.539 1.00 83.19 98 TRP A CA 1
ATOM 737 C C . TRP A 1 98 ? -16.195 -2.349 21.514 1.00 83.19 98 TRP A C 1
ATOM 739 O O . TRP A 1 98 ? -17.050 -2.135 22.380 1.00 83.19 98 TRP A O 1
ATOM 749 N N . ILE A 1 99 ? -15.553 -3.522 21.428 1.00 82.31 99 ILE A N 1
ATOM 750 C CA . ILE A 1 99 ? -15.792 -4.646 22.351 1.00 82.31 99 ILE A CA 1
ATOM 751 C C . ILE A 1 99 ? -15.485 -4.224 23.792 1.00 82.31 99 ILE A C 1
ATOM 753 O O . ILE A 1 99 ? -16.321 -4.399 24.676 1.00 82.31 99 ILE A O 1
ATOM 757 N N . ILE A 1 100 ? -14.317 -3.623 24.034 1.00 80.25 100 ILE A N 1
ATOM 758 C CA . ILE A 1 100 ? -13.899 -3.156 25.363 1.00 80.25 100 ILE A CA 1
ATOM 759 C C . ILE A 1 100 ? -14.893 -2.122 25.906 1.00 80.25 100 ILE A C 1
ATOM 761 O O . ILE A 1 100 ? -15.345 -2.252 27.045 1.00 80.25 100 ILE A O 1
ATOM 765 N N . SER A 1 101 ? -15.277 -1.133 25.093 1.00 75.38 101 SER A N 1
ATOM 766 C CA . SER A 1 101 ? -16.238 -0.091 25.478 1.00 75.38 101 SER A CA 1
ATOM 767 C C . SER A 1 101 ? -17.570 -0.683 25.952 1.00 75.38 101 SER A C 1
ATOM 769 O O . SER A 1 101 ? -18.099 -0.273 26.988 1.00 75.38 101 SER A O 1
ATOM 771 N N . ASN A 1 102 ? -18.073 -1.707 25.259 1.00 74.56 102 ASN A N 1
ATOM 772 C CA . ASN A 1 102 ? -19.327 -2.361 25.620 1.00 74.56 102 ASN A CA 1
ATOM 773 C C . ASN A 1 102 ? -19.194 -3.337 26.793 1.00 74.56 102 ASN A C 1
ATOM 775 O O . ASN A 1 102 ? -20.129 -3.449 27.577 1.00 74.56 102 ASN A O 1
ATOM 779 N N . ILE A 1 103 ? -18.050 -3.997 26.984 1.00 71.56 103 ILE A N 1
ATOM 780 C CA . ILE A 1 103 ? -17.806 -4.859 28.153 1.00 71.56 103 ILE A CA 1
ATOM 781 C C . ILE A 1 103 ? -17.797 -4.029 29.4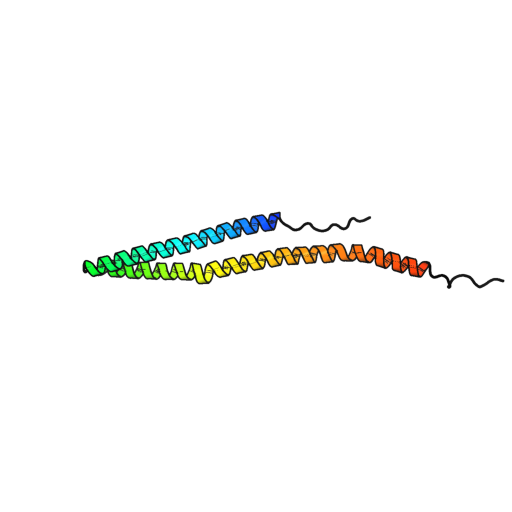44 1.00 71.56 103 ILE A C 1
ATOM 783 O O . ILE A 1 103 ? -18.530 -4.342 30.384 1.00 71.56 103 ILE A O 1
ATOM 787 N N . PHE A 1 104 ? -17.029 -2.937 29.495 1.00 63.44 104 PHE A N 1
ATOM 788 C CA . PHE A 1 104 ? -16.990 -2.074 30.681 1.00 63.44 104 PHE A CA 1
ATOM 789 C C . PHE A 1 104 ? -18.285 -1.274 30.879 1.00 63.44 104 PHE A C 1
ATOM 791 O O . PHE A 1 104 ? -18.662 -1.011 32.019 1.00 63.44 104 PHE A O 1
ATOM 798 N N . GLY A 1 105 ? -18.999 -0.934 29.800 1.00 58.34 105 GLY A N 1
ATOM 799 C CA . GLY A 1 105 ? -20.315 -0.295 29.874 1.00 58.34 105 GLY A CA 1
ATOM 800 C C . GLY A 1 105 ? -21.446 -1.233 30.322 1.00 58.34 105 GLY A C 1
ATOM 801 O O . GLY A 1 105 ? -22.350 -0.801 31.036 1.00 58.34 105 GLY A O 1
ATOM 802 N N . ALA A 1 106 ? -21.402 -2.520 29.953 1.00 56.16 106 ALA A N 1
ATOM 803 C CA . ALA A 1 106 ? -22.488 -3.476 30.196 1.00 56.16 106 ALA A CA 1
ATOM 804 C C . ALA A 1 106 ? -22.348 -4.287 31.498 1.00 56.16 106 ALA A C 1
ATOM 806 O O . ALA A 1 106 ? -23.363 -4.613 32.119 1.00 56.16 106 ALA A O 1
ATOM 807 N N . ILE A 1 107 ? -21.126 -4.600 31.954 1.00 54.03 107 ILE A N 1
ATOM 808 C CA . ILE A 1 107 ? -20.901 -5.399 33.178 1.00 54.03 107 ILE A CA 1
ATOM 809 C C . ILE A 1 107 ? -21.508 -4.758 34.444 1.00 54.03 107 ILE A C 1
ATOM 811 O O . ILE A 1 107 ? -22.183 -5.476 35.187 1.00 54.03 107 ILE A O 1
ATOM 815 N N . PRO A 1 108 ? -21.374 -3.441 34.708 1.00 54.84 108 PRO A N 1
ATOM 816 C CA . PRO A 1 108 ? -21.997 -2.816 35.880 1.00 54.84 108 PRO A CA 1
ATOM 817 C C . PRO A 1 108 ? -23.530 -2.924 35.875 1.00 54.84 108 PRO A C 1
ATOM 819 O O . PRO A 1 108 ? -24.156 -3.048 36.928 1.00 54.84 108 PRO A O 1
ATOM 822 N N . VAL A 1 109 ? -24.141 -2.924 34.685 1.00 55.25 109 VAL A N 1
ATOM 823 C CA . VAL A 1 109 ? -25.599 -2.958 34.502 1.00 55.25 109 VAL A CA 1
ATOM 824 C C . VAL A 1 109 ? -26.171 -4.361 34.704 1.00 55.25 109 VAL A C 1
ATOM 826 O O . VAL A 1 109 ? -27.291 -4.485 35.187 1.00 55.25 109 VAL A O 1
ATOM 829 N N . LEU A 1 110 ? -25.410 -5.416 34.396 1.00 55.28 110 LEU A N 1
ATOM 830 C CA . LEU A 1 110 ? -25.791 -6.804 34.692 1.00 55.28 110 LEU A CA 1
ATOM 831 C C . LEU A 1 110 ? -25.469 -7.200 36.141 1.00 55.28 110 LEU A C 1
ATOM 833 O O . LEU A 1 110 ? -26.221 -7.956 36.754 1.00 55.28 110 LEU A O 1
ATOM 837 N N . ALA A 1 111 ? -24.398 -6.649 36.719 1.00 56.66 111 ALA A N 1
ATOM 838 C CA . ALA A 1 111 ? -24.029 -6.884 38.112 1.00 56.66 111 ALA A CA 1
ATOM 839 C C . ALA A 1 111 ? -25.028 -6.257 39.100 1.00 56.66 111 ALA A C 1
ATOM 841 O O . ALA A 1 111 ? -25.301 -6.850 40.136 1.00 56.66 111 ALA A O 1
ATOM 842 N N . GLY A 1 112 ? -25.623 -5.101 38.783 1.00 60.47 112 GLY A N 1
ATOM 843 C CA . GLY A 1 112 ? -26.598 -4.423 39.651 1.00 60.47 112 GLY A CA 1
ATOM 844 C C . GLY A 1 112 ? -27.842 -5.264 39.994 1.00 60.47 112 GLY A C 1
ATOM 845 O O . GLY A 1 112 ? -28.128 -5.448 41.176 1.00 60.47 112 GLY A O 1
ATOM 846 N N . PRO A 1 113 ? -28.572 -5.820 39.008 1.00 65.00 113 PRO A N 1
ATOM 847 C CA . PRO A 1 113 ? -29.692 -6.730 39.240 1.00 65.00 113 PRO A CA 1
ATOM 848 C C . PRO A 1 113 ? -29.281 -8.028 39.938 1.00 65.00 113 PRO A C 1
ATOM 850 O O . PRO A 1 113 ? -30.023 -8.503 40.789 1.00 65.00 113 PRO A O 1
ATOM 853 N N . LEU A 1 114 ? -28.102 -8.582 39.632 1.00 56.94 114 LEU A N 1
ATOM 854 C CA . LEU A 1 114 ? -27.586 -9.793 40.284 1.00 56.94 114 LEU A CA 1
ATOM 855 C C . LEU A 1 114 ? -27.221 -9.553 41.755 1.00 56.94 114 LEU A C 1
ATOM 857 O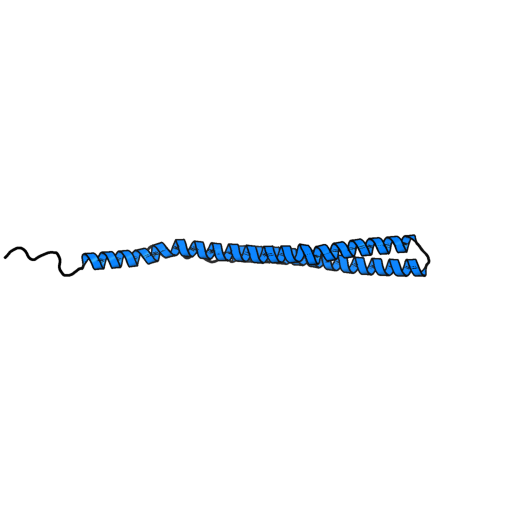 O . LEU A 1 114 ? -27.587 -10.352 42.611 1.00 56.94 114 LEU A O 1
ATOM 861 N N . LEU A 1 115 ? -26.562 -8.437 42.069 1.00 61.62 115 LEU A N 1
ATOM 862 C CA . LEU A 1 115 ? -26.233 -8.036 43.439 1.00 61.62 115 LEU A CA 1
ATOM 863 C C . LEU A 1 115 ? -27.483 -7.605 44.216 1.00 61.62 115 LEU A C 1
ATOM 865 O O . LEU A 1 115 ? -27.601 -7.921 45.395 1.00 61.62 115 LEU A O 1
ATOM 869 N N . GLY A 1 116 ? -28.443 -6.949 43.561 1.00 61.75 116 GLY A N 1
ATOM 870 C CA . GLY A 1 116 ? -29.744 -6.610 44.139 1.00 61.75 116 GLY A CA 1
ATOM 871 C C . GLY A 1 116 ? -30.609 -7.842 44.419 1.00 61.75 116 GLY A C 1
ATOM 872 O O . GLY A 1 116 ? -31.213 -7.933 45.485 1.00 61.75 116 GLY A O 1
ATOM 873 N N . ALA A 1 117 ? -30.619 -8.823 43.514 1.00 65.75 117 ALA A N 1
ATOM 874 C CA . ALA A 1 117 ? -31.283 -10.109 43.716 1.00 65.75 117 ALA A CA 1
ATOM 875 C C . ALA A 1 117 ? -30.603 -10.929 44.822 1.00 65.75 117 ALA A C 1
ATOM 877 O O . ALA A 1 117 ? -31.292 -11.535 45.640 1.00 65.75 117 ALA A O 1
ATOM 878 N N . LEU A 1 118 ? -29.269 -10.899 44.903 1.00 55.50 118 LEU A N 1
ATOM 879 C CA . LEU A 1 118 ? -28.518 -11.544 45.978 1.00 55.50 118 LEU A CA 1
ATOM 880 C C . LEU A 1 118 ? -28.790 -10.873 47.334 1.00 55.50 118 LEU A C 1
ATOM 882 O O . LEU A 1 118 ? -29.049 -11.564 48.313 1.00 55.50 118 LEU A O 1
ATOM 886 N N . ALA A 1 119 ? -28.815 -9.540 47.393 1.00 60.66 119 ALA A N 1
ATOM 887 C CA . ALA A 1 119 ? -29.161 -8.795 48.601 1.00 60.66 119 ALA A CA 1
ATOM 888 C C . ALA A 1 119 ? -30.612 -9.055 49.041 1.00 60.66 119 ALA A C 1
ATOM 890 O O . ALA A 1 119 ? -30.862 -9.290 50.220 1.00 60.66 119 ALA A O 1
ATOM 891 N N . ALA A 1 120 ? -31.564 -9.098 48.105 1.00 59.50 120 ALA A N 1
ATOM 892 C CA . ALA A 1 120 ? -32.957 -9.433 48.396 1.00 59.50 120 ALA A CA 1
ATOM 893 C C . ALA A 1 120 ? -33.127 -10.886 48.872 1.00 59.50 120 ALA A C 1
ATOM 895 O O . ALA A 1 120 ? -33.934 -11.143 49.761 1.00 59.50 120 ALA A O 1
ATOM 896 N N . ALA A 1 121 ? -32.354 -11.830 48.329 1.00 60.81 121 ALA A N 1
ATOM 897 C CA . ALA A 1 121 ? -32.344 -13.223 48.777 1.00 60.81 121 ALA A CA 1
ATOM 898 C C . ALA A 1 121 ? -31.708 -13.398 50.168 1.00 60.81 121 ALA A C 1
ATOM 900 O O . ALA A 1 121 ? -32.126 -14.269 50.927 1.00 60.81 121 ALA A O 1
ATOM 901 N N . VAL A 1 122 ? -30.724 -12.565 50.524 1.00 56.78 122 VAL A N 1
ATOM 902 C CA . VAL A 1 122 ? -30.136 -12.524 51.874 1.00 56.78 122 VAL A CA 1
ATOM 903 C C . VAL A 1 122 ? -31.107 -11.900 52.881 1.00 56.78 122 VAL A C 1
ATOM 905 O O . VAL A 1 122 ? -31.265 -12.438 53.971 1.00 56.78 122 VAL A O 1
ATOM 908 N N . VAL A 1 123 ? -31.795 -10.813 52.516 1.00 61.62 123 VAL A N 1
ATOM 909 C CA . VAL A 1 123 ? -32.778 -10.131 53.382 1.00 61.62 123 VAL A CA 1
ATOM 910 C C . VAL A 1 123 ? -34.046 -10.966 53.590 1.00 61.62 123 VAL A C 1
ATOM 912 O O . VAL A 1 123 ? -34.587 -10.981 54.689 1.00 61.62 123 VAL A O 1
ATOM 915 N N . ASN A 1 124 ? -34.501 -11.701 52.572 1.00 54.59 124 ASN A N 1
ATOM 916 C CA . ASN A 1 124 ? -35.671 -12.581 52.661 1.00 54.59 124 ASN A CA 1
ATOM 917 C C . ASN A 1 124 ? -35.328 -14.020 53.070 1.00 54.59 124 ASN A C 1
ATOM 919 O O . ASN A 1 124 ? -36.121 -14.920 52.793 1.00 54.59 124 ASN A O 1
ATOM 923 N N . ARG A 1 125 ? -34.180 -14.276 53.718 1.00 51.47 125 ARG A N 1
ATOM 924 C CA . ARG A 1 125 ? -33.941 -15.591 54.329 1.00 51.47 125 ARG A CA 1
ATOM 925 C C . ARG A 1 125 ? -35.049 -15.867 55.352 1.00 51.47 125 ARG A C 1
ATOM 927 O O . ARG A 1 125 ? -35.096 -15.191 56.381 1.00 51.47 125 ARG A O 1
ATOM 934 N N . PRO A 1 126 ? -35.922 -16.863 55.129 1.00 48.06 126 PRO A N 1
ATOM 935 C CA . PRO A 1 126 ? -36.850 -17.288 56.157 1.00 48.06 126 PRO A CA 1
ATOM 936 C C . PRO A 1 126 ? -36.017 -18.047 57.192 1.00 48.06 126 PRO A C 1
ATOM 938 O O . PRO A 1 126 ? -35.564 -19.156 56.908 1.00 48.06 126 PRO A O 1
ATOM 941 N N . GLY A 1 127 ? -35.752 -17.439 58.354 1.00 53.78 127 GLY A N 1
ATOM 942 C CA . GLY A 1 127 ? -35.208 -18.196 59.486 1.00 53.78 127 GLY A CA 1
ATOM 943 C C . GLY A 1 127 ? -34.401 -17.481 60.572 1.00 53.78 127 GLY A C 1
ATOM 944 O O . GLY A 1 127 ? -34.100 -18.150 61.549 1.00 53.78 127 GLY A O 1
ATOM 945 N N . GLU A 1 128 ? -34.042 -16.193 60.479 1.00 56.16 128 GLU A N 1
ATOM 946 C CA . GLU A 1 128 ? -33.109 -15.605 61.478 1.00 56.16 128 GLU A CA 1
ATOM 947 C C . GLU A 1 128 ? -33.607 -14.390 62.278 1.00 56.16 128 GLU A C 1
ATOM 949 O O . GLU A 1 128 ? -32.842 -13.814 63.048 1.00 56.16 128 GLU A O 1
ATOM 954 N N . SER A 1 129 ? -34.891 -14.027 62.223 1.00 47.72 129 SER A N 1
ATOM 955 C CA . SER A 1 129 ? -35.425 -13.042 63.175 1.00 47.72 129 SER A CA 1
ATOM 956 C C . SER A 1 129 ? -36.816 -13.406 63.673 1.00 47.72 129 SER A C 1
ATOM 958 O O . SER A 1 129 ? -37.817 -13.077 63.039 1.00 47.72 129 SER A O 1
ATOM 960 N N . GLY A 1 130 ? -36.858 -14.037 64.844 1.00 46.22 130 GLY A N 1
ATOM 961 C CA . GLY A 1 130 ? -38.061 -14.093 65.666 1.00 46.22 130 GLY A CA 1
ATOM 962 C C . GLY A 1 130 ? -38.424 -15.486 66.147 1.00 46.22 130 GLY A C 1
ATOM 963 O O . GLY A 1 130 ? -39.469 -15.987 65.768 1.00 46.22 130 GLY A O 1
ATOM 964 N N . ASP A 1 131 ? -37.601 -16.064 67.022 1.00 44.03 131 ASP A N 1
ATOM 965 C CA . ASP A 1 131 ? -38.159 -16.860 68.117 1.00 44.03 131 ASP A CA 1
ATOM 966 C C . ASP A 1 131 ? -37.409 -16.540 69.413 1.00 44.03 131 ASP A C 1
ATOM 968 O O . ASP A 1 131 ? -36.410 -17.140 69.803 1.00 44.03 131 ASP A O 1
ATOM 972 N N . SER A 1 132 ? -37.876 -15.461 70.027 1.00 44.66 132 SER A N 1
ATOM 973 C CA . SER A 1 132 ? -37.708 -15.141 71.435 1.00 44.66 132 SER A CA 1
ATOM 974 C C . SER A 1 132 ? -38.888 -14.250 71.787 1.00 44.66 132 SER A C 1
ATOM 976 O O . SER A 1 132 ? -38.900 -13.077 71.404 1.00 44.66 132 SER A O 1
ATOM 978 N N . LEU A 1 133 ? -39.892 -14.862 72.426 1.00 43.25 133 LEU A N 1
ATOM 979 C CA . LEU A 1 133 ? -40.776 -14.330 73.476 1.00 43.25 133 LEU A CA 1
ATOM 980 C C . LEU A 1 133 ? -42.189 -14.933 73.382 1.00 43.25 133 LEU A C 1
ATOM 982 O O . LEU A 1 133 ? -43.136 -14.202 73.100 1.00 43.25 133 LEU A O 1
ATOM 986 N N . ILE A 1 134 ? -42.316 -16.237 73.675 1.00 41.56 134 ILE A N 1
ATOM 987 C CA . ILE A 1 134 ? -43.221 -16.791 74.708 1.00 41.56 134 ILE A CA 1
ATOM 988 C C . ILE A 1 134 ? -42.509 -17.983 75.354 1.00 41.56 134 ILE A C 1
ATOM 990 O O . ILE A 1 134 ? -41.951 -18.800 74.591 1.00 41.56 134 ILE A O 1
#

pLDDT: mean 78.45, std 15.76, range [36.41, 95.0]